Protein AF-A0A968GZB9-F1 (afdb_monomer_lite)

Foldseek 3Di:
DDPPPPPADPQDPVRVVVQVVLQVVLCVPLVKGKGWDGWHDPDQDWIWTWMWIQAPNDTDIDIATGSDPVRRSVVVSVVNNVSSVVSVVCCVPPVD

pLDDT: mean 87.73, std 14.34, range [37.66, 97.94]

Radius of gyration: 14.61 Å; chains: 1; bounding box: 38×31×41 Å

Structure (mmCIF, N/CA/C/O backbone):
data_AF-A0A968GZB9-F1
#
_entry.id   AF-A0A968GZB9-F1
#
loop_
_atom_site.group_PDB
_atom_site.id
_atom_site.type_symbol
_atom_site.label_atom_id
_atom_site.label_alt_id
_atom_site.label_comp_id
_atom_site.label_asym_id
_atom_site.label_entity_id
_atom_site.label_seq_id
_atom_site.pdbx_PDB_ins_code
_atom_site.Cartn_x
_atom_site.Cartn_y
_atom_site.Cartn_z
_atom_site.occupancy
_atom_site.B_iso_or_equiv
_atom_site.auth_seq_id
_atom_site.auth_comp_id
_atom_site.auth_asym_id
_atom_site.auth_atom_id
_atom_site.pdbx_PDB_model_num
ATOM 1 N N . ME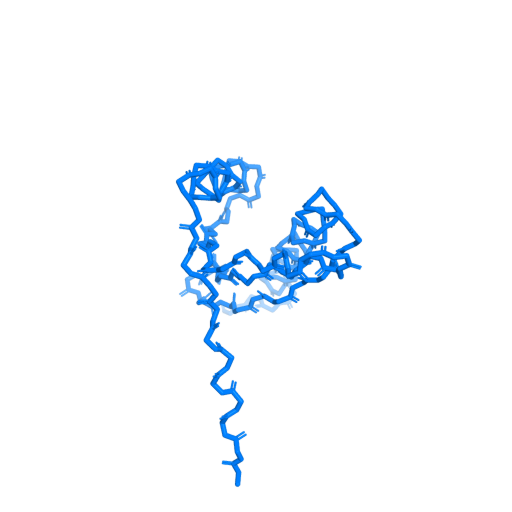T A 1 1 ? 20.235 -20.661 7.010 1.00 39.09 1 MET A N 1
ATOM 2 C CA . MET A 1 1 ? 19.019 -19.829 6.995 1.00 39.09 1 MET A CA 1
ATOM 3 C C . MET A 1 1 ? 19.435 -18.530 6.340 1.00 39.09 1 MET A C 1
ATOM 5 O O . MET A 1 1 ? 20.033 -17.689 6.991 1.00 39.09 1 MET A O 1
ATOM 9 N N . THR A 1 2 ? 19.357 -18.489 5.015 1.00 37.66 2 THR A N 1
ATOM 10 C CA . THR A 1 2 ? 19.912 -17.398 4.211 1.00 37.66 2 THR A CA 1
ATOM 11 C C . THR A 1 2 ? 18.881 -16.283 4.218 1.00 37.66 2 THR A C 1
ATOM 13 O O . THR A 1 2 ? 17.822 -16.435 3.618 1.00 37.66 2 THR A O 1
ATOM 16 N N . THR A 1 3 ? 19.147 -15.219 4.969 1.00 47.09 3 THR A N 1
ATOM 17 C CA . THR A 1 3 ? 18.431 -13.954 4.830 1.00 47.09 3 THR A CA 1
ATOM 18 C C . THR A 1 3 ? 18.683 -13.494 3.396 1.00 47.09 3 THR A C 1
ATOM 20 O O . THR A 1 3 ? 19.812 -13.145 3.059 1.00 47.09 3 THR A O 1
ATOM 23 N N . ASP A 1 4 ? 17.682 -13.632 2.522 1.00 44.41 4 ASP A N 1
ATOM 24 C CA . ASP A 1 4 ? 17.687 -13.050 1.176 1.00 44.41 4 ASP A CA 1
ATOM 25 C C . ASP A 1 4 ? 17.577 -11.535 1.372 1.00 44.41 4 ASP A C 1
ATOM 27 O O . ASP A 1 4 ? 16.497 -10.948 1.344 1.00 44.41 4 ASP A O 1
ATOM 31 N N . GLU A 1 5 ? 18.707 -10.923 1.724 1.00 46.41 5 GLU A N 1
ATOM 32 C CA . GLU A 1 5 ? 18.882 -9.483 1.831 1.00 46.41 5 GLU A CA 1
ATOM 33 C C . GLU A 1 5 ? 18.892 -8.944 0.396 1.00 46.41 5 GLU A C 1
ATOM 35 O O . GLU A 1 5 ? 19.929 -8.609 -0.179 1.00 46.41 5 GLU A O 1
ATOM 40 N N . ARG A 1 6 ? 17.713 -8.963 -0.242 1.00 58.06 6 ARG A N 1
ATOM 41 C CA . ARG A 1 6 ? 17.495 -8.280 -1.512 1.00 58.06 6 ARG A CA 1
ATOM 42 C C . ARG A 1 6 ? 17.726 -6.812 -1.234 1.00 58.06 6 ARG A C 1
ATOM 44 O O . ARG A 1 6 ? 16.906 -6.159 -0.596 1.00 58.06 6 ARG A O 1
ATOM 51 N N . VAL A 1 7 ? 18.878 -6.325 -1.675 1.00 57.47 7 VAL A N 1
ATOM 52 C CA . VAL A 1 7 ? 19.198 -4.904 -1.671 1.00 57.47 7 VAL A CA 1
ATOM 53 C C . VAL A 1 7 ? 18.234 -4.254 -2.655 1.00 57.47 7 VAL A C 1
ATOM 55 O O . VAL A 1 7 ? 18.481 -4.239 -3.862 1.00 57.47 7 VAL A O 1
ATOM 58 N N . ASP A 1 8 ? 17.091 -3.799 -2.145 1.00 67.31 8 ASP A N 1
ATOM 59 C CA . ASP A 1 8 ? 16.153 -3.015 -2.932 1.00 67.31 8 ASP A CA 1
ATOM 60 C C . ASP A 1 8 ? 16.890 -1.757 -3.404 1.00 67.31 8 ASP A C 1
ATOM 62 O O . ASP A 1 8 ? 17.592 -1.08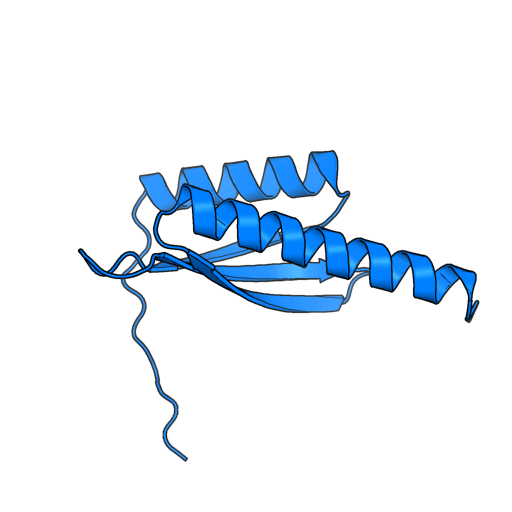6 -2.639 1.00 67.31 8 ASP A O 1
ATOM 66 N N . ALA A 1 9 ? 16.790 -1.477 -4.704 1.00 71.69 9 ALA A N 1
ATOM 67 C CA . ALA A 1 9 ? 17.358 -0.259 -5.254 1.00 71.69 9 ALA A CA 1
ATOM 68 C C . ALA A 1 9 ? 16.734 0.948 -4.530 1.00 71.69 9 ALA A C 1
ATOM 70 O O . ALA A 1 9 ? 15.538 0.921 -4.224 1.00 71.69 9 ALA A O 1
ATOM 71 N N . PRO A 1 10 ? 17.513 2.007 -4.252 1.00 80.94 10 PRO A N 1
ATOM 72 C CA . PRO A 1 10 ? 16.967 3.191 -3.611 1.00 80.94 10 PRO A CA 1
ATOM 73 C C . PRO A 1 10 ? 15.827 3.755 -4.464 1.00 80.94 10 PRO A C 1
ATOM 75 O O . PRO A 1 10 ? 15.983 3.925 -5.676 1.00 80.94 10 PRO A O 1
ATOM 78 N N . MET A 1 11 ? 14.690 4.042 -3.824 1.00 89.62 11 MET A N 1
ATOM 79 C CA . MET A 1 11 ? 13.534 4.642 -4.486 1.00 89.62 11 MET A CA 1
ATOM 80 C C . MET A 1 11 ? 13.938 5.949 -5.159 1.00 89.62 11 MET A C 1
ATOM 82 O O . MET A 1 11 ? 14.608 6.798 -4.563 1.00 89.62 11 MET A O 1
ATOM 86 N N . THR A 1 12 ? 13.512 6.126 -6.406 1.00 92.00 12 THR A N 1
ATOM 87 C CA . THR A 1 12 ? 13.694 7.408 -7.080 1.00 92.00 12 THR A CA 1
ATOM 88 C C . THR A 1 12 ? 12.794 8.466 -6.438 1.00 92.00 12 THR A C 1
ATOM 90 O O . THR A 1 12 ? 11.798 8.163 -5.786 1.00 92.00 12 THR A O 1
ATOM 93 N N . GLU A 1 13 ? 13.082 9.746 -6.668 1.00 94.38 13 GLU A N 1
ATOM 94 C CA . GLU A 1 13 ? 12.216 10.837 -6.198 1.00 94.38 13 GLU A CA 1
ATOM 95 C C . GLU A 1 13 ? 10.784 10.741 -6.769 1.00 94.38 13 GLU A C 1
ATOM 97 O O . GLU A 1 13 ? 9.811 11.147 -6.132 1.00 94.38 13 GLU A O 1
ATOM 102 N N . ALA A 1 14 ? 10.640 10.190 -7.979 1.00 92.88 14 ALA A N 1
ATOM 103 C CA . ALA A 1 14 ? 9.335 9.922 -8.574 1.00 92.88 14 ALA A CA 1
ATOM 104 C C . ALA A 1 14 ? 8.581 8.822 -7.812 1.00 92.88 14 ALA A C 1
ATOM 106 O O . ALA A 1 14 ? 7.387 8.984 -7.557 1.00 92.88 14 ALA A O 1
ATOM 107 N N . ASP A 1 15 ? 9.282 7.764 -7.402 1.00 93.94 15 ASP A N 1
ATOM 108 C CA . ASP A 1 15 ? 8.719 6.676 -6.599 1.00 93.94 15 ASP A CA 1
ATOM 109 C C . ASP A 1 15 ? 8.280 7.172 -5.222 1.00 93.94 15 ASP A C 1
ATOM 111 O O . ASP A 1 15 ? 7.195 6.821 -4.769 1.00 93.94 15 ASP A O 1
ATOM 115 N N . VAL A 1 16 ? 9.076 8.037 -4.585 1.00 95.44 16 VAL A N 1
ATOM 116 C CA . VAL A 1 16 ? 8.735 8.636 -3.284 1.00 95.44 16 VAL A CA 1
ATOM 117 C C . VAL A 1 16 ? 7.456 9.465 -3.385 1.00 95.44 16 VAL A C 1
ATOM 119 O O . VAL A 1 16 ? 6.512 9.217 -2.641 1.00 95.44 16 VAL A O 1
ATOM 122 N N . ARG A 1 17 ? 7.358 10.381 -4.357 1.00 96.69 17 ARG A N 1
ATOM 123 C CA . ARG A 1 17 ? 6.129 11.174 -4.556 1.00 96.69 17 ARG A CA 1
ATOM 124 C C . ARG A 1 17 ? 4.911 10.306 -4.852 1.00 96.69 17 ARG A C 1
ATOM 126 O O . ARG A 1 17 ? 3.804 10.611 -4.411 1.00 96.69 17 ARG A O 1
ATOM 133 N N . PHE A 1 18 ? 5.096 9.245 -5.636 1.00 95.31 18 PHE A N 1
ATOM 134 C CA . PHE A 1 18 ? 4.030 8.292 -5.917 1.00 95.31 18 PHE A CA 1
ATOM 135 C C . PHE A 1 18 ? 3.585 7.561 -4.644 1.00 95.31 18 PHE A C 1
ATOM 137 O O . PHE A 1 18 ? 2.387 7.490 -4.374 1.00 95.31 18 PHE A O 1
ATOM 144 N N . ALA A 1 19 ? 4.536 7.063 -3.855 1.00 96.50 19 ALA A N 1
ATOM 145 C CA . ALA A 1 19 ? 4.299 6.389 -2.585 1.00 96.50 19 ALA A CA 1
ATOM 146 C C . ALA A 1 19 ? 3.555 7.281 -1.584 1.00 96.50 19 ALA A C 1
ATOM 148 O O . ALA A 1 19 ? 2.550 6.852 -1.018 1.00 96.50 19 ALA A O 1
ATOM 149 N N . GLU A 1 20 ? 4.000 8.527 -1.415 1.00 97.44 20 GLU A N 1
ATOM 150 C CA . GLU A 1 20 ? 3.349 9.521 -0.557 1.00 97.44 20 GLU A CA 1
ATOM 151 C C . GLU A 1 20 ? 1.909 9.764 -1.001 1.00 97.44 20 GLU A C 1
ATOM 153 O O . GLU A 1 20 ? 0.980 9.680 -0.197 1.00 97.44 20 GLU A O 1
ATOM 158 N N . ARG A 1 21 ? 1.692 9.975 -2.305 1.00 97.50 21 ARG A N 1
ATOM 159 C CA . ARG A 1 21 ? 0.345 10.205 -2.826 1.00 97.50 21 ARG A CA 1
ATOM 160 C C . ARG A 1 21 ? -0.564 8.992 -2.645 1.00 97.50 21 ARG A C 1
ATOM 162 O O . ARG A 1 21 ? -1.732 9.143 -2.290 1.00 97.50 21 ARG A O 1
ATOM 169 N N . LEU A 1 22 ? -0.040 7.793 -2.887 1.00 96.50 22 LEU A N 1
ATOM 170 C CA . LEU A 1 22 ? -0.776 6.551 -2.690 1.00 96.50 22 LEU A CA 1
ATOM 171 C C . LEU A 1 22 ? -1.162 6.368 -1.217 1.00 96.50 22 LEU A C 1
ATOM 173 O O . LEU A 1 22 ? -2.302 6.006 -0.930 1.00 96.50 22 LEU A O 1
ATOM 177 N N . ALA A 1 23 ? -0.246 6.661 -0.294 1.00 96.94 23 ALA A N 1
ATOM 178 C CA . ALA A 1 23 ? -0.502 6.624 1.139 1.00 96.94 23 ALA A CA 1
ATOM 179 C C . ALA A 1 23 ? -1.582 7.627 1.564 1.00 96.94 23 ALA A C 1
ATOM 181 O O . ALA A 1 23 ? -2.513 7.253 2.280 1.00 96.94 23 ALA A O 1
ATOM 182 N N . GLU A 1 24 ? -1.516 8.869 1.079 1.00 97.31 24 GLU A N 1
ATOM 183 C CA . GLU A 1 24 ? -2.548 9.883 1.318 1.00 97.31 24 GLU A CA 1
ATOM 184 C C . GLU A 1 24 ? -3.923 9.429 0.818 1.00 97.31 24 GLU A C 1
ATOM 186 O O . GLU A 1 24 ? -4.922 9.544 1.533 1.00 97.31 24 GLU A O 1
ATOM 191 N N . ASP A 1 25 ? -3.991 8.895 -0.403 1.00 96.50 25 ASP A N 1
ATOM 192 C CA . ASP A 1 25 ? -5.246 8.445 -0.996 1.00 96.50 25 ASP A CA 1
ATOM 193 C C . ASP A 1 25 ? -5.818 7.221 -0.260 1.00 96.50 25 ASP A C 1
ATOM 195 O O . ASP A 1 25 ? -7.023 7.175 0.005 1.00 96.50 25 ASP A O 1
ATOM 199 N N . VAL A 1 26 ? -4.975 6.271 0.156 1.00 95.38 26 VAL A N 1
ATOM 200 C CA . VAL A 1 26 ? -5.386 5.120 0.977 1.00 95.38 26 VAL A CA 1
ATOM 201 C C . VAL A 1 26 ? -5.870 5.563 2.356 1.00 95.38 26 VAL A C 1
ATOM 203 O O . VAL A 1 26 ? -6.940 5.129 2.789 1.00 95.38 26 VAL A O 1
ATOM 206 N N . GLN A 1 27 ? -5.170 6.484 3.017 1.00 94.69 27 GLN A N 1
ATOM 207 C CA . GLN A 1 27 ? -5.614 7.051 4.290 1.00 94.69 27 GLN A CA 1
ATOM 208 C C . GLN A 1 27 ? -6.960 7.767 4.136 1.00 94.69 27 GLN A C 1
ATOM 210 O O . GLN A 1 27 ? -7.862 7.574 4.950 1.00 94.69 27 GLN A O 1
ATOM 215 N N . ARG A 1 28 ? -7.128 8.565 3.078 1.00 95.88 28 ARG A N 1
ATOM 216 C CA . ARG A 1 28 ? -8.356 9.326 2.816 1.00 95.88 28 ARG A CA 1
ATOM 217 C C . ARG A 1 28 ? -9.555 8.432 2.499 1.00 95.88 28 ARG A C 1
ATOM 219 O O . ARG A 1 28 ? -10.666 8.759 2.906 1.00 95.88 28 ARG A O 1
ATOM 226 N N . VAL A 1 29 ? -9.354 7.339 1.761 1.00 94.62 29 VAL A N 1
ATOM 227 C CA . VAL A 1 29 ? -10.443 6.465 1.285 1.00 94.62 29 VAL A CA 1
ATOM 228 C C . VAL A 1 29 ? -10.732 5.315 2.250 1.00 94.62 29 VAL A C 1
ATOM 230 O O . VAL A 1 29 ? -11.895 5.022 2.516 1.00 94.62 29 VAL A O 1
ATOM 233 N N . LEU A 1 30 ? -9.698 4.656 2.778 1.00 92.31 30 LEU A N 1
ATOM 234 C CA . LEU A 1 30 ? -9.829 3.465 3.629 1.00 92.31 30 LEU A CA 1
ATOM 235 C C . LEU A 1 30 ? -9.689 3.773 5.129 1.00 92.31 30 LEU A C 1
ATOM 237 O O . LEU A 1 30 ? -10.003 2.918 5.964 1.00 92.31 30 LEU A O 1
ATOM 241 N N . GLY A 1 31 ? -9.242 4.982 5.490 1.00 91.88 31 GLY A N 1
ATOM 242 C CA . GLY A 1 31 ? -8.969 5.352 6.881 1.00 91.88 31 GLY A CA 1
ATOM 243 C C . GLY A 1 31 ? -7.797 4.569 7.472 1.00 91.88 31 GLY A C 1
ATOM 244 O O . GLY A 1 31 ? -7.836 4.218 8.651 1.00 91.88 31 GLY A O 1
ATOM 245 N N . LEU A 1 32 ? -6.818 4.222 6.636 1.00 92.81 32 LEU A N 1
ATOM 246 C CA . LEU A 1 32 ? -5.736 3.294 6.943 1.00 92.81 32 LEU A CA 1
ATOM 247 C C . LEU A 1 32 ? -4.383 3.943 6.680 1.00 92.81 32 LEU A C 1
ATOM 249 O O . LEU A 1 32 ? -4.140 4.417 5.571 1.00 92.81 32 LEU A O 1
ATOM 253 N N . GLY A 1 33 ? -3.500 3.912 7.679 1.00 94.25 33 GLY A N 1
ATOM 254 C CA . GLY A 1 33 ? -2.124 4.352 7.491 1.00 94.25 33 GLY A CA 1
ATOM 255 C C . GLY A 1 33 ? -1.407 3.386 6.554 1.00 94.25 33 GLY A C 1
ATOM 256 O O . GLY A 1 33 ? -1.519 2.174 6.732 1.00 94.25 33 GLY A O 1
ATOM 257 N N . LEU A 1 34 ? -0.689 3.916 5.569 1.00 96.50 34 LEU A N 1
ATOM 258 C CA . LEU A 1 34 ? 0.122 3.152 4.627 1.00 96.50 34 LEU A CA 1
ATOM 259 C C . LEU A 1 34 ? 1.486 3.827 4.507 1.00 96.50 34 LEU A C 1
ATOM 261 O O . LEU A 1 34 ? 1.558 5.044 4.361 1.00 96.50 34 LEU A O 1
ATOM 265 N N . VAL A 1 35 ? 2.551 3.037 4.531 1.00 97.00 35 VAL A N 1
ATOM 266 C CA . VAL A 1 35 ? 3.909 3.474 4.206 1.00 97.00 35 VAL A CA 1
ATOM 267 C C . VAL A 1 35 ? 4.443 2.517 3.156 1.00 97.00 35 VAL A C 1
ATOM 269 O O . VAL A 1 35 ? 4.551 1.329 3.432 1.00 97.00 35 VAL A O 1
ATOM 272 N N . VAL A 1 36 ? 4.739 3.009 1.954 1.00 96.25 36 VAL A N 1
ATOM 273 C CA . VAL A 1 36 ? 5.407 2.206 0.920 1.00 96.25 36 VAL A CA 1
ATOM 274 C C . VAL A 1 36 ? 6.908 2.281 1.170 1.00 96.25 36 VAL A C 1
ATOM 276 O O . VAL A 1 36 ? 7.473 3.369 1.233 1.00 96.25 36 VAL A O 1
ATOM 279 N N . GLU A 1 37 ? 7.529 1.124 1.343 1.00 95.25 37 GLU A N 1
ATOM 280 C CA . GLU A 1 37 ? 8.928 0.978 1.753 1.00 95.25 37 GLU A CA 1
ATOM 281 C C . GLU A 1 37 ? 9.843 0.770 0.550 1.00 95.25 37 GLU A C 1
ATOM 283 O O . GLU A 1 37 ? 10.967 1.269 0.531 1.00 95.25 37 GLU A O 1
ATOM 288 N N . SER A 1 38 ? 9.357 0.054 -0.467 1.00 94.31 38 SER A N 1
ATOM 289 C CA . SER A 1 38 ? 10.084 -0.121 -1.717 1.00 94.31 38 SER A CA 1
ATOM 290 C C . SER A 1 38 ? 9.161 -0.309 -2.918 1.00 94.31 38 SER A C 1
ATOM 292 O O . SER A 1 38 ? 8.044 -0.829 -2.826 1.00 94.31 38 SER A O 1
ATOM 294 N N . ILE A 1 39 ? 9.661 0.149 -4.068 1.00 93.25 39 ILE A N 1
ATOM 295 C CA . ILE A 1 39 ? 9.081 -0.063 -5.393 1.00 93.25 39 ILE A CA 1
ATOM 296 C C . ILE A 1 39 ? 10.174 -0.687 -6.246 1.00 93.25 39 ILE A C 1
ATOM 298 O O . ILE A 1 39 ? 11.114 -0.009 -6.659 1.00 93.25 39 ILE A O 1
ATOM 302 N N . ASN A 1 40 ? 10.075 -1.988 -6.488 1.00 91.06 40 ASN A N 1
ATOM 303 C CA . ASN A 1 40 ? 11.063 -2.711 -7.266 1.00 91.06 40 ASN A CA 1
ATOM 304 C C . ASN A 1 40 ? 10.518 -2.982 -8.667 1.00 91.06 40 ASN A C 1
ATOM 306 O O . ASN A 1 40 ? 9.652 -3.830 -8.863 1.00 91.06 40 ASN A O 1
ATOM 310 N N . SER A 1 41 ? 11.032 -2.244 -9.646 1.00 82.69 41 SER A N 1
ATOM 311 C CA . SER A 1 41 ? 10.731 -2.423 -11.065 1.00 82.69 41 SER A CA 1
ATOM 312 C C . SER A 1 41 ? 12.014 -2.776 -11.818 1.00 82.69 41 SER A C 1
ATOM 314 O O . SER A 1 41 ? 12.526 -1.963 -12.591 1.00 82.69 41 SER A O 1
ATOM 316 N N . ALA A 1 42 ? 12.589 -3.954 -11.554 1.00 71.12 42 ALA A N 1
ATOM 317 C CA . ALA A 1 42 ? 13.863 -4.415 -12.124 1.00 71.12 42 ALA A CA 1
ATOM 318 C C . ALA A 1 42 ? 13.817 -4.694 -13.654 1.00 71.12 42 ALA A C 1
ATOM 320 O O . ALA A 1 42 ? 14.194 -5.764 -14.131 1.00 71.12 42 ALA A O 1
ATOM 321 N N . GLY A 1 43 ? 13.375 -3.727 -14.463 1.00 70.56 43 GLY A N 1
ATOM 322 C CA . GLY A 1 43 ? 13.338 -3.798 -15.923 1.00 70.56 43 GLY A CA 1
ATOM 323 C C . GLY A 1 43 ? 12.086 -4.492 -16.467 1.00 70.56 43 GLY A C 1
ATOM 324 O O . GLY A 1 43 ? 10.971 -4.112 -16.133 1.00 70.56 43 GLY A O 1
ATOM 325 N N . ARG A 1 44 ? 12.251 -5.493 -17.348 1.00 68.00 44 ARG A N 1
ATOM 326 C CA . ARG A 1 44 ? 11.142 -6.231 -18.003 1.00 68.00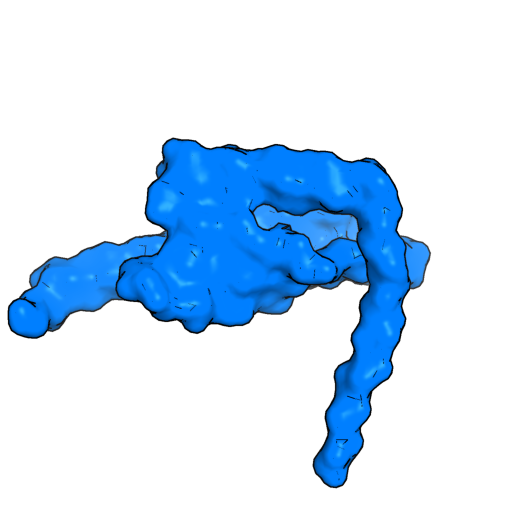 44 ARG A CA 1
ATOM 327 C C . ARG A 1 44 ? 10.459 -7.274 -17.092 1.00 68.00 44 ARG A C 1
ATOM 329 O O . ARG A 1 44 ? 9.923 -8.257 -17.597 1.00 68.00 44 ARG A O 1
ATOM 336 N N . GLY A 1 45 ? 10.557 -7.114 -15.776 1.00 78.19 45 GLY A N 1
ATOM 337 C CA . GLY A 1 45 ? 9.950 -8.000 -14.782 1.00 78.19 45 GLY A CA 1
ATOM 338 C C . GLY A 1 45 ? 8.695 -7.388 -14.155 1.00 78.19 45 GLY A C 1
ATOM 339 O O . GLY A 1 45 ? 8.411 -6.213 -14.398 1.00 78.19 45 GLY A O 1
ATOM 340 N N . PRO A 1 46 ? 7.948 -8.166 -13.351 1.00 88.00 46 PRO A N 1
ATOM 341 C CA . PRO A 1 46 ? 6.853 -7.625 -12.558 1.00 88.00 46 PRO A CA 1
ATOM 342 C C . PRO A 1 46 ? 7.371 -6.543 -11.602 1.00 88.00 46 PRO A C 1
ATOM 344 O O . PRO A 1 46 ? 8.502 -6.600 -11.120 1.00 88.00 46 PRO A O 1
ATOM 347 N N . VAL A 1 47 ? 6.529 -5.548 -11.348 1.00 93.19 47 VAL A N 1
ATOM 348 C CA . VAL A 1 47 ? 6.742 -4.538 -10.319 1.00 93.19 47 VAL A CA 1
ATOM 349 C C . VAL A 1 47 ? 6.304 -5.112 -8.981 1.00 93.19 47 VAL A C 1
ATOM 351 O O . VAL A 1 47 ? 5.144 -5.499 -8.831 1.00 93.19 47 VAL A O 1
ATOM 354 N N . THR A 1 48 ? 7.206 -5.112 -8.009 1.00 94.81 48 THR A N 1
ATOM 355 C CA . THR A 1 48 ? 6.917 -5.486 -6.623 1.00 94.81 48 THR A CA 1
ATOM 356 C C . THR A 1 48 ? 6.792 -4.224 -5.773 1.00 94.81 48 THR A C 1
ATOM 358 O O . THR A 1 48 ? 7.640 -3.333 -5.845 1.00 94.81 48 THR A O 1
ATOM 361 N N . LEU A 1 49 ? 5.736 -4.140 -4.967 1.00 95.62 49 LEU A N 1
ATOM 362 C CA . LEU A 1 49 ? 5.550 -3.103 -3.954 1.00 95.62 49 LEU A CA 1
ATOM 363 C C . LEU A 1 49 ? 5.588 -3.739 -2.572 1.00 95.62 49 LEU A C 1
ATOM 365 O O . LEU A 1 49 ? 4.854 -4.697 -2.316 1.00 95.62 49 LEU A O 1
ATOM 369 N N . ARG A 1 50 ? 6.383 -3.153 -1.680 1.00 96.44 50 ARG A N 1
ATOM 370 C CA . ARG A 1 50 ? 6.369 -3.463 -0.250 1.00 96.44 50 ARG A CA 1
ATOM 371 C C . ARG A 1 50 ? 5.837 -2.281 0.519 1.00 96.44 50 ARG A C 1
ATOM 373 O O . ARG A 1 50 ? 6.233 -1.141 0.267 1.00 96.44 50 ARG A O 1
ATOM 380 N N . ALA A 1 51 ? 4.918 -2.542 1.431 1.00 97.25 51 ALA A N 1
ATOM 381 C CA . ALA A 1 51 ? 4.347 -1.501 2.252 1.00 97.25 51 ALA A CA 1
ATOM 382 C C . ALA A 1 51 ? 3.923 -2.028 3.617 1.00 97.25 51 ALA A C 1
ATOM 384 O O . ALA A 1 51 ? 3.439 -3.148 3.740 1.00 97.25 51 ALA A O 1
ATOM 385 N N . THR A 1 52 ? 3.989 -1.163 4.618 1.00 97.69 52 THR A N 1
ATOM 386 C CA . THR A 1 52 ? 3.406 -1.407 5.931 1.00 97.69 52 THR A CA 1
ATOM 387 C C . THR A 1 52 ? 2.081 -0.660 6.058 1.00 97.69 52 THR A C 1
ATOM 389 O O . THR A 1 52 ? 2.002 0.557 5.876 1.00 97.69 52 THR A O 1
ATOM 392 N N . CYS A 1 53 ? 1.023 -1.392 6.401 1.00 95.50 53 CYS A N 1
ATOM 393 C CA . CYS A 1 53 ? -0.283 -0.853 6.762 1.00 95.50 53 CYS A CA 1
ATOM 394 C C . CYS A 1 53 ? -0.452 -0.773 8.281 1.00 95.50 53 CYS A C 1
ATOM 396 O O . CYS A 1 53 ? -0.057 -1.685 9.001 1.00 95.50 53 CYS A O 1
ATOM 398 N N . LEU A 1 54 ? -1.128 0.265 8.776 1.00 93.44 54 LEU A N 1
ATOM 399 C CA . LEU A 1 54 ? -1.520 0.381 10.180 1.00 93.44 54 LEU A CA 1
ATOM 400 C C . LEU A 1 54 ? -3.005 0.057 10.357 1.00 93.44 54 LEU A C 1
ATOM 402 O O . LEU A 1 54 ? -3.870 0.929 10.243 1.00 93.44 54 LEU A O 1
ATOM 406 N N . VAL A 1 55 ? -3.308 -1.199 10.672 1.00 88.44 55 VAL A N 1
ATOM 407 C CA . VAL A 1 55 ? -4.680 -1.679 10.867 1.00 88.44 55 VAL A CA 1
ATOM 408 C C . VAL A 1 55 ? -4.957 -1.757 12.364 1.00 88.44 55 VAL A C 1
ATOM 410 O O . VAL A 1 55 ? -4.356 -2.552 13.078 1.00 88.44 55 VAL A O 1
ATOM 413 N N . GLU A 1 56 ? -5.853 -0.906 12.866 1.00 85.56 56 GLU A N 1
ATOM 414 C CA . GLU A 1 56 ? -6.225 -0.867 14.294 1.00 85.56 56 GLU A CA 1
ATOM 415 C C . GLU A 1 56 ? -5.030 -0.723 15.257 1.00 85.56 56 GLU A C 1
ATOM 417 O O . GLU A 1 56 ? -4.998 -1.312 16.335 1.00 85.56 56 GLU A O 1
ATOM 422 N N . GLY A 1 57 ? -4.030 0.065 14.859 1.00 84.94 57 GLY A N 1
ATOM 423 C CA . GLY A 1 57 ? -2.821 0.289 15.655 1.00 84.94 57 GLY A CA 1
ATOM 424 C C . GLY A 1 57 ? -1.789 -0.838 15.565 1.00 84.94 57 GLY A C 1
ATOM 425 O O . GLY A 1 57 ? -0.758 -0.753 16.228 1.00 84.94 57 GLY A O 1
ATOM 426 N N . ARG A 1 58 ? -2.026 -1.870 14.745 1.00 89.50 58 ARG A N 1
ATOM 427 C CA . ARG A 1 58 ? -1.060 -2.941 14.484 1.00 89.50 58 ARG A CA 1
ATOM 428 C C . ARG A 1 58 ? -0.427 -2.754 13.103 1.00 89.50 58 ARG A C 1
ATOM 430 O O . ARG A 1 58 ? -1.171 -2.654 12.124 1.00 89.50 58 ARG A O 1
ATOM 437 N N . PRO A 1 59 ? 0.912 -2.694 13.005 1.00 94.50 59 PRO A N 1
ATOM 438 C CA . PRO A 1 59 ? 1.582 -2.715 11.715 1.00 94.50 59 PRO A CA 1
ATOM 439 C C . PRO A 1 59 ? 1.382 -4.088 11.061 1.00 94.50 59 PRO A C 1
ATOM 441 O O . PRO A 1 59 ? 1.410 -5.121 11.730 1.00 94.50 59 PRO A O 1
ATOM 444 N N . THR A 1 60 ? 1.119 -4.102 9.762 1.00 95.25 60 THR A N 1
ATOM 445 C CA . THR A 1 60 ? 0.984 -5.308 8.942 1.00 95.25 60 THR A CA 1
ATOM 446 C C . THR A 1 60 ? 1.693 -5.065 7.624 1.00 95.25 60 THR A C 1
ATOM 448 O O . THR A 1 60 ? 1.327 -4.150 6.888 1.00 95.25 60 THR A O 1
ATOM 451 N N . GLU A 1 61 ? 2.705 -5.875 7.347 1.00 96.56 61 GLU A N 1
ATOM 452 C CA . GLU A 1 61 ? 3.463 -5.825 6.102 1.00 96.56 61 GLU A CA 1
ATOM 453 C C . GLU A 1 61 ? 2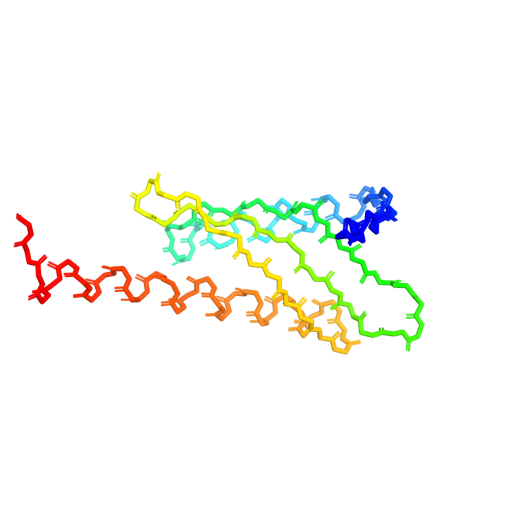.646 -6.431 4.955 1.00 96.56 61 GLU A C 1
ATOM 455 O O . GLU A 1 61 ? 1.942 -7.433 5.116 1.00 96.56 61 GLU A O 1
ATOM 460 N N . LEU A 1 62 ? 2.743 -5.806 3.789 1.00 96.62 62 LEU A N 1
ATOM 461 C CA . LEU A 1 62 ? 2.162 -6.238 2.531 1.00 96.62 62 LEU A CA 1
ATOM 462 C C . LEU A 1 62 ? 3.259 -6.253 1.472 1.00 96.62 62 LEU A C 1
ATOM 464 O O . LEU A 1 62 ? 3.943 -5.254 1.261 1.00 96.62 62 LEU A O 1
ATOM 468 N N . GLU A 1 63 ? 3.363 -7.366 0.758 1.00 96.94 63 GLU A N 1
ATOM 469 C CA . GLU A 1 63 ? 4.150 -7.480 -0.465 1.00 96.94 63 GLU A CA 1
ATOM 470 C C . GLU A 1 63 ? 3.197 -7.884 -1.587 1.00 96.94 63 GLU A C 1
ATOM 472 O O . GLU A 1 63 ? 2.442 -8.852 -1.459 1.00 96.94 63 GLU A O 1
ATOM 477 N N . VAL A 1 64 ? 3.183 -7.111 -2.669 1.00 96.94 64 VAL A N 1
ATOM 478 C CA . VAL A 1 64 ? 2.346 -7.390 -3.836 1.00 96.94 64 VAL A CA 1
ATOM 479 C C . VAL A 1 64 ? 3.145 -7.237 -5.115 1.00 96.94 64 VAL A C 1
ATOM 481 O O . VAL A 1 64 ? 4.064 -6.426 -5.196 1.00 96.94 64 VAL A O 1
ATOM 484 N N . GLU A 1 65 ? 2.743 -7.979 -6.138 1.00 96.19 65 GLU A N 1
ATOM 485 C CA . GLU A 1 65 ? 3.344 -7.933 -7.465 1.00 96.19 65 GLU A CA 1
ATOM 486 C C . GLU A 1 65 ? 2.295 -7.552 -8.515 1.00 96.19 65 GLU A C 1
ATOM 488 O O . GLU A 1 65 ? 1.100 -7.821 -8.363 1.00 96.19 65 GLU A O 1
ATOM 493 N N . GLY A 1 66 ? 2.742 -6.939 -9.607 1.00 95.06 66 GLY A N 1
ATOM 494 C CA . GLY A 1 66 ? 1.919 -6.690 -10.785 1.00 95.06 66 GLY A CA 1
ATOM 495 C C . GLY A 1 66 ? 2.766 -6.508 -12.037 1.00 95.06 66 GLY A C 1
ATOM 496 O O . GLY A 1 66 ? 3.927 -6.131 -11.956 1.00 95.06 66 GLY A O 1
ATOM 497 N N . GLU A 1 67 ? 2.195 -6.750 -13.216 1.00 93.94 67 GLU A N 1
ATOM 498 C CA . GLU A 1 67 ? 2.920 -6.580 -14.490 1.00 93.94 67 GLU A CA 1
ATOM 499 C C . GLU A 1 67 ? 3.358 -5.127 -14.724 1.00 93.94 67 GLU A C 1
ATOM 501 O O . GLU A 1 67 ? 4.362 -4.860 -15.383 1.00 93.94 67 GLU A O 1
ATOM 506 N N . THR A 1 68 ? 2.612 -4.179 -14.158 1.00 93.19 68 THR A N 1
ATOM 507 C CA . THR A 1 68 ? 2.920 -2.751 -14.177 1.00 93.19 68 THR A CA 1
ATOM 508 C C . THR A 1 68 ? 2.808 -2.157 -12.775 1.00 93.19 68 THR A C 1
ATOM 510 O O . THR A 1 68 ? 2.146 -2.714 -11.897 1.00 93.19 68 THR A O 1
ATOM 513 N N . LEU A 1 69 ? 3.364 -0.956 -12.571 1.00 92.88 69 LEU A N 1
ATOM 514 C CA . LEU A 1 69 ? 3.180 -0.200 -11.323 1.00 92.88 69 LEU A CA 1
ATOM 515 C C . LEU A 1 69 ? 1.691 0.048 -11.014 1.00 92.88 69 LEU A C 1
ATOM 517 O O . LEU A 1 69 ? 1.269 0.073 -9.856 1.00 92.88 69 LEU A O 1
ATOM 521 N N . ARG A 1 70 ? 0.865 0.197 -12.056 1.00 94.44 70 ARG A N 1
ATOM 522 C CA . ARG A 1 70 ? -0.585 0.362 -11.913 1.00 94.44 70 ARG A CA 1
ATOM 523 C C . ARG A 1 70 ? -1.247 -0.910 -11.382 1.00 94.44 70 ARG A C 1
ATOM 525 O O . ARG A 1 70 ? -2.140 -0.827 -10.544 1.00 94.44 70 ARG A O 1
ATOM 532 N N . ASP A 1 71 ? -0.816 -2.069 -11.859 1.00 95.94 71 ASP A N 1
ATOM 533 C CA . ASP A 1 71 ? -1.365 -3.350 -11.417 1.00 95.94 71 ASP A CA 1
ATOM 534 C C . ASP A 1 71 ? -0.917 -3.673 -9.992 1.00 95.94 71 ASP A C 1
ATOM 536 O O . ASP A 1 71 ? -1.753 -4.025 -9.161 1.00 95.94 71 ASP A O 1
ATOM 540 N N . ALA A 1 72 ? 0.361 -3.440 -9.676 1.00 96.12 72 ALA A N 1
ATOM 541 C CA . ALA A 1 72 ? 0.893 -3.615 -8.327 1.00 96.12 72 ALA A CA 1
ATOM 542 C C . ALA A 1 72 ? 0.194 -2.682 -7.322 1.00 96.12 72 ALA A C 1
ATOM 544 O O . ALA A 1 72 ? -0.238 -3.120 -6.259 1.00 96.12 72 ALA A O 1
ATOM 545 N N . SER A 1 73 ? -0.019 -1.407 -7.668 1.00 95.88 73 SER A N 1
ATOM 546 C CA . SER A 1 73 ? -0.748 -0.472 -6.793 1.00 95.88 73 SER A CA 1
ATOM 547 C C . SER A 1 73 ? -2.216 -0.851 -6.615 1.00 95.88 73 SER A C 1
ATOM 549 O O . SER A 1 73 ? -2.747 -0.754 -5.509 1.00 95.88 73 SER A O 1
ATOM 551 N N . ARG A 1 74 ? -2.879 -1.358 -7.662 1.00 97.12 74 ARG A N 1
ATOM 552 C CA . ARG A 1 74 ? -4.233 -1.912 -7.541 1.00 97.12 74 ARG A CA 1
ATOM 553 C C . ARG A 1 74 ? -4.264 -3.121 -6.606 1.00 97.12 74 ARG A C 1
ATOM 555 O O . ARG A 1 74 ? -5.185 -3.219 -5.793 1.00 97.12 74 ARG A O 1
ATOM 562 N N . ALA A 1 75 ? -3.287 -4.021 -6.715 1.00 97.62 75 ALA A N 1
ATOM 563 C CA . ALA A 1 75 ? -3.155 -5.169 -5.824 1.00 97.62 75 ALA A CA 1
ATOM 564 C C . ALA A 1 75 ? -2.934 -4.721 -4.371 1.00 97.62 75 ALA A C 1
ATOM 566 O O . ALA A 1 75 ? -3.614 -5.221 -3.476 1.00 97.62 75 ALA A O 1
ATOM 567 N N . LEU A 1 76 ? -2.086 -3.710 -4.149 1.00 97.44 76 LEU A N 1
ATOM 568 C CA . LEU A 1 76 ? -1.817 -3.158 -2.820 1.00 97.44 76 LEU A CA 1
ATOM 569 C C . LEU A 1 76 ? -3.074 -2.556 -2.186 1.00 97.44 76 LEU A C 1
ATOM 571 O O . LEU A 1 76 ? -3.417 -2.884 -1.053 1.00 97.44 76 LEU A O 1
ATOM 575 N N . ILE A 1 77 ? -3.802 -1.716 -2.931 1.00 97.12 77 ILE A N 1
ATOM 576 C CA . ILE A 1 77 ? -5.055 -1.103 -2.462 1.00 97.12 77 ILE A CA 1
ATOM 577 C C . ILE A 1 77 ? -6.077 -2.187 -2.102 1.00 97.12 77 ILE A C 1
ATOM 579 O O . ILE A 1 77 ? -6.764 -2.078 -1.086 1.00 97.12 77 ILE A O 1
ATOM 583 N N . ARG A 1 78 ? -6.177 -3.242 -2.921 1.00 97.94 78 ARG A N 1
ATOM 584 C CA . ARG A 1 78 ? -7.078 -4.371 -2.666 1.00 97.94 78 ARG A CA 1
ATOM 585 C C . ARG A 1 78 ? -6.705 -5.097 -1.373 1.00 97.94 78 ARG A C 1
ATOM 587 O O . ARG A 1 78 ? -7.587 -5.302 -0.546 1.00 97.94 78 ARG A O 1
ATOM 594 N N . ALA A 1 79 ? -5.428 -5.418 -1.178 1.00 97.19 79 ALA A N 1
ATOM 595 C CA . ALA A 1 79 ? -4.940 -6.074 0.033 1.00 97.19 79 ALA A CA 1
ATOM 596 C C . ALA A 1 79 ? -5.177 -5.213 1.289 1.00 97.19 79 ALA A C 1
ATOM 598 O O . ALA A 1 79 ? -5.704 -5.701 2.289 1.00 97.19 79 ALA A O 1
ATOM 599 N N . ALA A 1 80 ? -4.895 -3.908 1.224 1.00 96.06 80 ALA A N 1
ATOM 600 C CA . ALA A 1 80 ? -5.171 -2.977 2.320 1.00 96.06 80 ALA A CA 1
ATOM 601 C C . ALA A 1 80 ? -6.675 -2.892 2.650 1.00 96.06 80 ALA A C 1
ATOM 603 O O . ALA A 1 80 ? -7.064 -2.877 3.821 1.00 96.06 80 ALA A O 1
ATOM 604 N N . ALA A 1 81 ? -7.541 -2.880 1.632 1.00 96.00 81 ALA A N 1
ATOM 605 C CA . ALA A 1 81 ? -8.989 -2.899 1.822 1.00 96.00 81 ALA A CA 1
ATOM 606 C C . ALA A 1 81 ? -9.475 -4.215 2.452 1.00 96.00 81 ALA A C 1
ATOM 608 O O . ALA A 1 81 ? -10.328 -4.189 3.339 1.00 96.00 81 ALA A O 1
ATOM 609 N N . GLU A 1 82 ? -8.920 -5.358 2.045 1.00 95.88 82 GLU A N 1
ATOM 610 C CA . GLU A 1 82 ? -9.229 -6.662 2.641 1.00 95.88 82 GLU A CA 1
ATOM 611 C C . GLU A 1 82 ? -8.820 -6.716 4.118 1.00 95.88 82 GLU A C 1
ATOM 613 O O . GLU A 1 82 ? -9.629 -7.124 4.955 1.00 95.88 82 GLU A O 1
ATOM 618 N N . LEU A 1 83 ? -7.635 -6.203 4.471 1.00 93.56 83 LEU A N 1
ATOM 619 C CA . LEU A 1 83 ? -7.214 -6.065 5.869 1.00 93.56 83 LEU A CA 1
ATOM 620 C C . LEU A 1 83 ? -8.180 -5.184 6.673 1.00 93.56 83 LEU A C 1
ATOM 622 O O . LEU A 1 83 ? -8.592 -5.544 7.779 1.00 93.56 83 LEU A O 1
ATOM 626 N N . ARG A 1 84 ? -8.595 -4.043 6.108 1.00 92.00 84 ARG A N 1
ATOM 627 C CA . ARG A 1 84 ? -9.543 -3.123 6.753 1.00 92.00 84 ARG A CA 1
ATOM 628 C C . ARG A 1 84 ? -10.886 -3.771 7.049 1.00 92.00 84 ARG A C 1
ATOM 630 O O . ARG A 1 84 ? -11.472 -3.513 8.106 1.00 92.00 84 ARG A O 1
ATOM 637 N N . LEU A 1 85 ? -11.386 -4.540 6.084 1.00 92.94 85 LEU A N 1
ATOM 638 C CA . LEU A 1 85 ? -12.651 -5.257 6.170 1.00 92.94 85 LEU A CA 1
ATOM 639 C C . LEU A 1 85 ? -12.560 -6.387 7.193 1.00 92.94 85 LEU A C 1
ATOM 641 O O . LEU A 1 85 ? -13.444 -6.494 8.038 1.00 92.94 85 LEU A O 1
ATOM 645 N N . GLY A 1 86 ? -11.480 -7.172 7.174 1.00 90.94 86 GLY A N 1
ATOM 646 C CA . GLY A 1 86 ? -11.247 -8.240 8.149 1.00 90.94 86 GLY A CA 1
ATOM 647 C C . GLY A 1 86 ? -11.188 -7.721 9.588 1.00 90.94 86 GLY A C 1
ATOM 648 O O . GLY A 1 86 ? -11.807 -8.293 10.489 1.00 90.94 86 GLY A O 1
ATOM 649 N N . ALA A 1 87 ? -10.520 -6.588 9.803 1.00 88.38 87 ALA A N 1
ATOM 650 C CA . ALA A 1 87 ? -10.464 -5.934 11.106 1.00 88.38 87 ALA A CA 1
ATOM 651 C C . ALA A 1 87 ? -11.844 -5.414 11.558 1.00 88.38 87 ALA A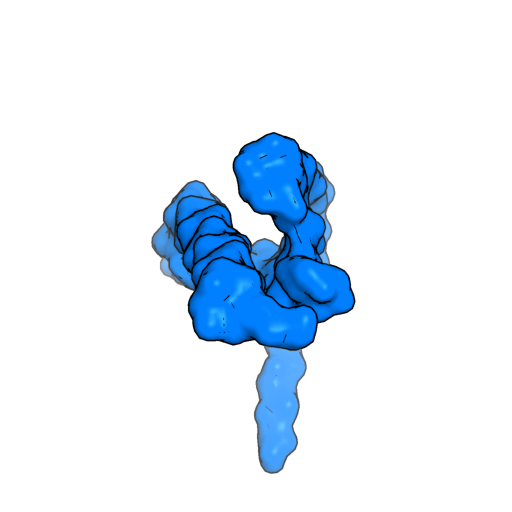 C 1
ATOM 653 O O . ALA A 1 87 ? -12.301 -5.723 12.660 1.00 88.38 87 ALA A O 1
ATOM 654 N N . ALA A 1 88 ? -12.576 -4.734 10.663 1.00 87.94 88 ALA A N 1
ATOM 655 C CA . ALA A 1 88 ? -13.945 -4.282 10.932 1.00 87.94 88 ALA A CA 1
ATOM 656 C C . ALA A 1 88 ? -14.890 -5.438 11.284 1.00 87.94 88 ALA A C 1
ATOM 658 O O . ALA A 1 88 ? -15.687 -5.327 12.212 1.00 87.94 88 ALA A O 1
ATOM 659 N N . TRP A 1 89 ? -14.794 -6.543 10.543 1.00 88.62 89 TRP A N 1
ATOM 660 C CA . TRP A 1 89 ? -15.589 -7.739 10.780 1.00 88.62 89 TRP A CA 1
ATOM 661 C C . TRP A 1 89 ? -15.297 -8.332 12.155 1.00 88.62 89 TRP A C 1
ATOM 663 O O . TRP A 1 89 ? -16.226 -8.607 12.908 1.00 88.62 89 TRP A O 1
ATOM 673 N N . THR A 1 90 ? -14.016 -8.457 12.513 1.00 85.75 90 THR A N 1
ATOM 674 C CA . THR A 1 90 ? -13.590 -8.983 13.817 1.00 85.75 90 THR A CA 1
ATOM 675 C C . THR A 1 90 ? -14.203 -8.184 14.967 1.00 85.75 90 THR A C 1
ATOM 677 O O . THR A 1 90 ? -14.751 -8.782 15.887 1.00 85.75 90 THR A O 1
ATOM 680 N N . ARG A 1 91 ? -14.225 -6.846 14.874 1.00 80.75 91 ARG A N 1
ATOM 681 C CA . ARG A 1 91 ? -14.897 -5.983 15.863 1.00 80.75 91 ARG A CA 1
ATOM 682 C C . ARG A 1 91 ? -16.400 -6.235 15.994 1.00 80.75 91 ARG A C 1
ATOM 684 O O . ARG A 1 91 ? -16.947 -6.033 17.072 1.00 80.75 91 ARG A O 1
ATOM 691 N N . LEU A 1 92 ? -17.070 -6.633 14.912 1.00 83.31 92 LEU A N 1
ATOM 692 C CA . LEU A 1 92 ? -18.510 -6.909 14.918 1.00 83.31 92 LEU A CA 1
ATOM 693 C C . LEU A 1 92 ? -18.838 -8.283 15.513 1.00 83.31 92 LEU A C 1
ATOM 695 O O . LEU A 1 92 ? -19.811 -8.398 16.252 1.00 83.31 92 LEU A O 1
ATOM 699 N N . VAL A 1 93 ? -18.060 -9.322 15.183 1.00 84.62 93 VAL A N 1
ATOM 700 C CA . VAL A 1 93 ? -18.371 -10.714 15.578 1.00 84.62 93 VAL A CA 1
ATOM 701 C C . VAL A 1 93 ? -17.711 -11.160 16.879 1.00 84.62 93 VAL A C 1
ATOM 703 O O . VAL A 1 93 ? -18.189 -12.098 17.511 1.00 84.62 93 VAL A O 1
ATOM 706 N N . ALA A 1 94 ? -16.631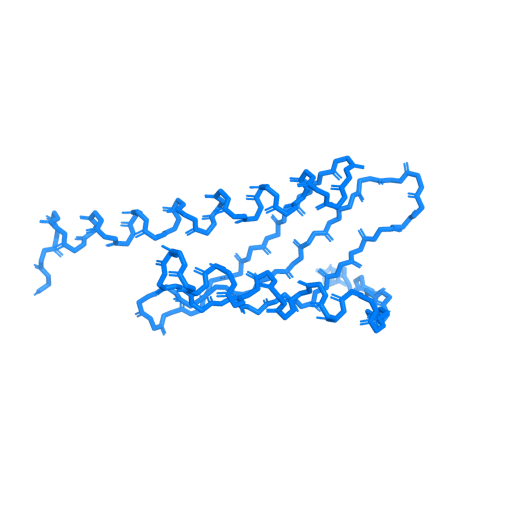 -10.498 17.285 1.00 67.06 94 ALA A N 1
ATOM 707 C CA . ALA A 1 94 ? -15.936 -10.736 18.541 1.00 67.06 94 ALA A CA 1
ATOM 708 C C . ALA A 1 94 ? -15.702 -9.390 19.246 1.00 67.06 94 ALA A C 1
ATOM 710 O O . ALA A 1 94 ? -14.571 -8.896 19.260 1.00 67.06 94 ALA A O 1
ATOM 711 N N . PRO A 1 95 ? -16.762 -8.761 19.794 1.00 60.34 95 PRO A N 1
ATOM 712 C CA . PRO A 1 95 ? -16.581 -7.604 20.654 1.00 60.34 95 PRO A CA 1
ATOM 713 C C . PRO A 1 95 ? -15.764 -8.060 21.865 1.00 60.34 95 PRO A C 1
ATOM 715 O O . PRO A 1 95 ? -16.192 -8.938 22.615 1.00 60.34 95 PRO A O 1
ATOM 718 N N . ILE A 1 96 ? -14.550 -7.528 21.975 1.00 57.88 96 ILE A N 1
ATOM 719 C CA . ILE A 1 96 ? -13.669 -7.718 23.130 1.00 57.88 96 ILE A CA 1
ATOM 720 C C . ILE A 1 96 ? -14.309 -7.037 24.341 1.00 57.88 96 ILE A C 1
ATOM 722 O O . ILE A 1 96 ? -14.799 -5.897 24.161 1.00 57.88 96 ILE A O 1
#

Sequence (96 aa):
MTTDERVDAPMTEADVRFAERLAEDVQRVLGLGLVVESINSAGRGPVTLRATCLVEGRPTELEVEGETLRDASRALIRAAAELRLGAAWTRLVAPI

Secondary structure (DSSP, 8-state):
-------PPPPPHHHHHHHHHHHHHHHHHH--EEEEEEEE--SSSPEEEEEEEEETTEEEEEEEEESSHHHHHHHHHHHHHHHHHHHHHHHHHS--